Protein AF-A0A1J3D0E3-F1 (afdb_monomer_lite)

Radius of gyration: 17.97 Å; chains: 1; bounding box: 58×36×40 Å

Structure (mmCIF, N/CA/C/O backbone):
data_AF-A0A1J3D0E3-F1
#
_entry.id   AF-A0A1J3D0E3-F1
#
loop_
_atom_site.group_PDB
_atom_site.id
_atom_site.type_symbol
_atom_site.label_atom_id
_atom_site.label_alt_id
_atom_site.label_comp_id
_atom_site.label_asym_id
_atom_site.label_entity_id
_atom_site.label_seq_id
_atom_site.pdbx_PDB_ins_code
_atom_site.Cartn_x
_atom_site.Cartn_y
_atom_site.Cartn_z
_atom_site.occupancy
_atom_site.B_iso_or_equiv
_atom_site.auth_seq_id
_atom_site.auth_comp_id
_atom_site.auth_asym_id
_atom_site.auth_atom_id
_atom_site.pdbx_PDB_model_num
ATOM 1 N N . GLU A 1 1 ? -2.505 -22.227 15.678 1.00 35.72 1 GLU A N 1
ATOM 2 C CA . GLU A 1 1 ? -2.575 -21.698 14.301 1.00 35.72 1 GLU A CA 1
ATOM 3 C C . GLU A 1 1 ? -3.851 -20.877 14.168 1.00 35.72 1 GLU A C 1
ATOM 5 O O . GLU A 1 1 ? -4.915 -21.403 14.471 1.00 35.72 1 GLU A O 1
ATOM 10 N N . LYS A 1 2 ? -3.763 -19.582 13.836 1.00 34.25 2 LYS A N 1
ATOM 11 C CA . LYS A 1 2 ? -4.934 -18.753 13.504 1.00 34.25 2 LYS A CA 1
ATOM 12 C C . LYS A 1 2 ? -5.015 -18.671 11.979 1.00 34.25 2 LYS A C 1
ATOM 14 O O . LYS A 1 2 ? -4.052 -18.262 11.340 1.00 34.25 2 LYS A O 1
ATOM 19 N N . THR A 1 3 ? -6.129 -19.109 11.405 1.00 27.48 3 THR A N 1
ATOM 20 C CA . THR A 1 3 ? -6.368 -19.089 9.958 1.00 27.48 3 THR A CA 1
ATOM 21 C C . THR A 1 3 ? -6.736 -17.673 9.521 1.00 27.48 3 THR A C 1
ATOM 23 O O . THR A 1 3 ? -7.783 -17.162 9.913 1.00 27.48 3 THR A O 1
ATOM 26 N N . ILE A 1 4 ? -5.887 -17.043 8.709 1.00 39.91 4 ILE A N 1
ATOM 27 C CA . ILE A 1 4 ? -6.180 -15.749 8.082 1.00 39.91 4 ILE A CA 1
ATOM 28 C C . ILE A 1 4 ? -7.188 -15.991 6.952 1.00 39.91 4 ILE A C 1
ATOM 30 O O . ILE A 1 4 ? -6.937 -16.773 6.030 1.00 39.91 4 ILE A O 1
ATOM 34 N N . LYS A 1 5 ? -8.362 -15.355 7.032 1.00 38.00 5 LYS A N 1
ATOM 35 C CA . LYS A 1 5 ? -9.375 -15.408 5.971 1.00 38.00 5 LYS A CA 1
ATOM 36 C C . LYS A 1 5 ? -8.983 -14.423 4.869 1.00 38.00 5 LYS A C 1
ATOM 38 O O . LYS A 1 5 ? -9.276 -13.236 4.946 1.00 38.00 5 LYS A O 1
ATOM 43 N N . LEU A 1 6 ? -8.322 -14.928 3.831 1.00 36.59 6 LEU A N 1
ATOM 44 C CA . LEU A 1 6 ? -7.990 -14.153 2.638 1.00 36.59 6 LEU A CA 1
ATOM 45 C C . LEU A 1 6 ? -9.248 -13.987 1.768 1.00 36.59 6 LEU A C 1
ATOM 47 O O . LEU A 1 6 ? -9.615 -14.890 1.012 1.00 36.59 6 LEU A O 1
ATOM 51 N N . TYR A 1 7 ? -9.929 -12.844 1.852 1.00 37.34 7 TYR A N 1
ATOM 52 C CA . TYR A 1 7 ? -11.050 -12.556 0.955 1.00 37.34 7 TYR A CA 1
ATOM 53 C C . TYR A 1 7 ? -10.529 -12.113 -0.413 1.00 37.34 7 TYR A C 1
ATOM 55 O O . TYR A 1 7 ? -10.411 -10.930 -0.724 1.00 37.34 7 TYR A O 1
ATOM 63 N N . ARG A 1 8 ? -10.225 -13.092 -1.267 1.00 36.25 8 ARG A N 1
ATOM 64 C CA . ARG A 1 8 ? -10.067 -12.861 -2.704 1.00 36.25 8 ARG A CA 1
ATOM 65 C C . ARG A 1 8 ? -11.463 -12.694 -3.297 1.00 36.25 8 ARG A C 1
ATOM 67 O O . ARG A 1 8 ? -12.235 -13.651 -3.321 1.00 36.25 8 ARG A O 1
ATOM 74 N N . ALA A 1 9 ? -11.798 -11.497 -3.773 1.00 38.03 9 ALA A N 1
ATOM 75 C CA . ALA A 1 9 ? -13.039 -11.290 -4.508 1.00 38.03 9 ALA A CA 1
ATOM 76 C C . ALA A 1 9 ? -13.044 -12.206 -5.744 1.00 38.03 9 ALA A C 1
ATOM 78 O O . ALA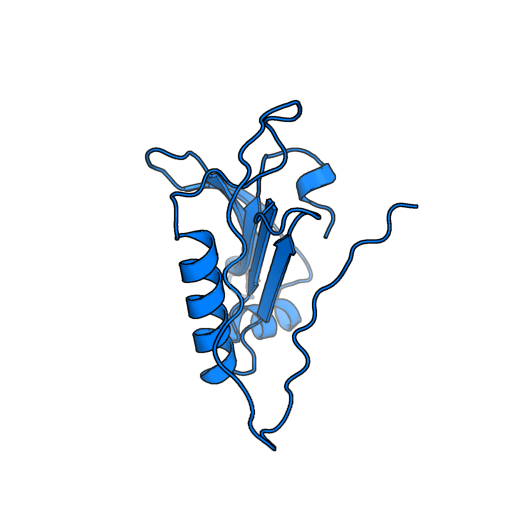 A 1 9 ? -12.211 -12.071 -6.643 1.00 38.03 9 ALA A O 1
ATOM 79 N N . ARG A 1 10 ? -13.952 -13.186 -5.767 1.00 30.98 10 ARG A N 1
ATOM 80 C CA . ARG A 1 10 ? -14.232 -13.980 -6.962 1.00 30.98 10 ARG A CA 1
ATOM 81 C C . ARG A 1 10 ? -15.038 -13.086 -7.897 1.00 30.98 10 ARG A C 1
ATOM 83 O O . ARG A 1 10 ? -16.149 -12.698 -7.555 1.00 30.98 10 ARG A O 1
ATOM 90 N N . VAL A 1 11 ? -14.471 -12.749 -9.052 1.00 38.09 11 VAL A N 1
ATOM 91 C CA . VAL A 1 11 ? -15.221 -12.122 -10.145 1.00 38.09 11 VAL A CA 1
ATOM 92 C C . VAL A 1 11 ? -16.284 -13.132 -10.580 1.00 38.09 11 VAL A C 1
ATOM 94 O O . VAL A 1 11 ? -15.949 -14.242 -10.996 1.00 38.09 11 VAL A O 1
ATOM 97 N N . ILE A 1 12 ? -17.554 -12.789 -10.382 1.00 42.34 12 ILE A N 1
ATOM 98 C CA . ILE A 1 12 ? -18.695 -13.553 -10.883 1.00 42.34 12 ILE A CA 1
ATOM 99 C C . ILE A 1 12 ? -19.184 -12.798 -12.115 1.00 42.34 12 ILE A C 1
ATOM 101 O O . ILE A 1 12 ? -19.578 -11.637 -12.006 1.00 42.34 12 ILE A O 1
ATOM 105 N N . ASP A 1 13 ? -19.107 -13.453 -13.274 1.00 32.25 13 ASP A N 1
ATOM 106 C CA . ASP A 1 13 ? -19.770 -12.992 -14.489 1.00 32.25 13 ASP A CA 1
ATOM 107 C C . ASP A 1 13 ? -21.282 -12.948 -14.261 1.00 32.25 13 ASP A C 1
ATOM 109 O O . ASP A 1 13 ? -21.883 -13.840 -13.660 1.00 32.25 13 ASP A O 1
ATOM 113 N N . THR A 1 14 ? -21.873 -11.861 -14.736 1.00 36.38 14 THR A N 1
ATOM 114 C CA . THR A 1 14 ? -23.290 -11.524 -14.640 1.00 36.38 14 THR A CA 1
ATOM 115 C C . THR A 1 14 ? -24.193 -12.593 -15.250 1.00 36.38 14 THR A C 1
ATOM 117 O O . THR A 1 14 ? -24.052 -12.921 -16.427 1.00 36.38 14 THR A O 1
ATOM 120 N N . GLY A 1 15 ? -25.187 -13.032 -14.477 1.00 38.97 15 GLY A N 1
ATOM 121 C CA . GLY A 1 15 ? -26.333 -13.798 -14.960 1.00 38.97 15 GLY A CA 1
ATOM 122 C C . GLY A 1 15 ? -27.399 -13.970 -13.875 1.00 38.97 15 GLY A C 1
ATOM 123 O O . GLY A 1 15 ? -27.227 -14.792 -12.985 1.00 38.97 15 GLY A O 1
ATOM 124 N N . ASP A 1 16 ? -28.479 -13.195 -14.011 1.00 34.47 16 ASP A N 1
ATOM 125 C CA . ASP A 1 16 ? -29.831 -13.369 -13.444 1.00 34.47 16 ASP A CA 1
ATOM 126 C C . ASP A 1 16 ? -30.170 -12.921 -11.995 1.00 34.47 16 ASP A C 1
ATOM 128 O O . ASP A 1 16 ? -29.907 -13.589 -11.005 1.00 34.47 16 ASP A O 1
ATOM 132 N N . ASN A 1 17 ? -30.787 -11.728 -11.945 1.00 43.50 17 ASN A N 1
ATOM 133 C CA . ASN A 1 17 ? -32.086 -11.299 -11.371 1.00 43.50 17 ASN A CA 1
ATOM 134 C C . ASN A 1 17 ? -32.673 -11.871 -10.044 1.00 43.50 17 ASN A C 1
ATOM 136 O O . ASN A 1 17 ? -32.660 -13.078 -9.832 1.00 43.50 17 ASN A O 1
ATOM 140 N N . VAL A 1 18 ? -33.388 -10.975 -9.311 1.00 35.72 18 VAL A N 1
ATOM 141 C CA . VAL A 1 18 ? -34.321 -11.148 -8.140 1.00 35.72 18 VAL A CA 1
ATOM 142 C C . VAL A 1 18 ? -33.642 -10.908 -6.762 1.00 35.72 18 VAL A C 1
ATOM 144 O O . VAL A 1 18 ? -32.609 -11.505 -6.500 1.00 35.72 18 VAL A O 1
ATOM 147 N N . ASP A 1 19 ? -34.062 -10.082 -5.783 1.00 32.19 19 ASP A N 1
ATOM 148 C CA . ASP A 1 19 ? -35.205 -9.187 -5.477 1.00 32.19 19 ASP A CA 1
ATOM 149 C C . ASP A 1 19 ? -34.744 -8.120 -4.432 1.00 32.19 19 ASP A C 1
ATOM 151 O O . ASP A 1 19 ? -33.834 -8.400 -3.644 1.00 32.19 19 ASP A O 1
ATOM 155 N N . PRO A 1 20 ? -35.362 -6.920 -4.328 1.00 41.09 20 PRO A N 1
ATOM 156 C CA . PRO A 1 20 ? -34.930 -5.862 -3.417 1.00 41.09 20 PRO A CA 1
ATOM 157 C C . PRO A 1 20 ? -35.833 -5.788 -2.178 1.00 41.09 20 PRO A C 1
ATOM 159 O O . PRO A 1 20 ? -36.857 -5.118 -2.228 1.00 41.09 20 PRO A O 1
ATOM 162 N N . ASN A 1 21 ? -35.485 -6.459 -1.074 1.00 34.38 21 ASN A N 1
ATOM 163 C CA . ASN A 1 21 ? -35.851 -6.052 0.298 1.00 34.38 21 ASN A CA 1
ATOM 164 C C . ASN A 1 21 ? -35.404 -7.086 1.345 1.00 34.38 21 ASN A C 1
ATOM 166 O O . ASN A 1 21 ? -36.085 -8.078 1.584 1.00 34.38 21 ASN A O 1
ATOM 170 N N . SER A 1 22 ? -34.349 -6.776 2.099 1.00 30.62 22 SER A N 1
ATOM 171 C CA . SER A 1 22 ? -34.279 -7.198 3.502 1.00 30.62 22 SER A CA 1
ATOM 172 C C . SER A 1 22 ? -33.528 -6.154 4.319 1.00 30.62 22 SER A C 1
ATOM 174 O O . SER A 1 22 ? -32.301 -6.119 4.390 1.00 30.62 22 SER A O 1
ATOM 176 N N . THR A 1 23 ? -34.293 -5.255 4.926 1.00 37.72 23 THR A N 1
ATOM 177 C CA . THR A 1 23 ? -33.824 -4.390 6.001 1.00 37.72 23 THR A CA 1
ATOM 178 C C . THR A 1 23 ? -33.567 -5.255 7.235 1.00 37.72 23 THR A C 1
ATOM 180 O O . THR A 1 23 ? -34.505 -5.839 7.768 1.00 37.72 23 THR A O 1
ATOM 183 N N . ALA A 1 24 ? -32.333 -5.299 7.734 1.00 30.45 24 ALA A N 1
ATOM 184 C CA . ALA A 1 24 ? -32.052 -5.749 9.095 1.00 30.45 24 ALA A CA 1
ATOM 185 C C . ALA A 1 24 ? -31.267 -4.654 9.822 1.00 30.45 24 ALA A C 1
ATOM 187 O O . ALA A 1 24 ? -30.156 -4.282 9.452 1.00 30.45 24 ALA A O 1
ATOM 188 N N . LYS A 1 25 ? -31.934 -4.071 10.818 1.00 33.34 25 LYS A N 1
ATOM 189 C CA . LYS A 1 25 ? -31.427 -3.040 11.718 1.00 33.34 25 LYS A CA 1
ATOM 190 C C . LYS A 1 25 ? -30.457 -3.638 12.743 1.00 33.34 25 LYS A C 1
ATOM 192 O O . LYS A 1 25 ? -30.717 -4.716 13.252 1.00 33.34 25 LYS A O 1
ATOM 197 N N . GLN A 1 26 ? -29.490 -2.796 13.123 1.00 33.66 26 GLN A N 1
ATOM 198 C CA . GLN A 1 26 ? -28.948 -2.577 14.476 1.00 33.66 26 GLN A CA 1
ATOM 199 C C . GLN A 1 26 ? -28.313 -3.760 15.221 1.00 33.66 26 GLN A C 1
ATOM 201 O O . GLN A 1 26 ? -28.995 -4.700 15.596 1.00 33.66 26 GLN A O 1
ATOM 206 N N . GLN A 1 27 ? -27.079 -3.554 15.692 1.00 26.67 27 GLN A N 1
ATOM 207 C CA . GLN A 1 27 ? -26.838 -3.196 17.099 1.00 26.67 27 GLN A CA 1
ATOM 208 C C . GLN A 1 27 ? -25.377 -2.767 17.306 1.00 26.67 27 GLN A C 1
ATOM 210 O O . GLN A 1 27 ? -24.444 -3.488 16.982 1.00 26.67 27 GLN A O 1
ATOM 215 N N . PHE A 1 28 ? -25.200 -1.559 17.847 1.00 40.69 28 PHE A N 1
ATOM 216 C CA . PHE A 1 28 ? -23.957 -1.127 18.478 1.00 40.69 28 PHE A CA 1
ATOM 217 C C . PHE A 1 28 ? -23.908 -1.737 19.878 1.00 40.69 28 PHE A C 1
ATOM 219 O O . PHE A 1 28 ? -24.791 -1.422 20.677 1.00 40.69 28 PHE A O 1
ATOM 226 N N . GLN A 1 29 ? -22.878 -2.522 20.196 1.00 33.00 29 GLN A N 1
ATOM 227 C CA . GLN A 1 29 ? -22.418 -2.719 21.573 1.00 33.00 29 GLN A CA 1
ATOM 228 C C . GLN A 1 29 ? -20.888 -2.800 21.607 1.00 33.00 29 GLN A C 1
ATOM 230 O O . GLN A 1 29 ? -20.273 -3.573 20.881 1.00 33.00 29 GLN A O 1
ATOM 235 N N . ASN A 1 30 ? -20.303 -1.937 22.440 1.00 42.00 30 ASN A N 1
ATOM 236 C CA . ASN A 1 30 ? -18.880 -1.852 22.749 1.00 42.00 30 ASN A CA 1
ATOM 237 C C . ASN A 1 30 ? -18.498 -2.900 23.800 1.00 42.00 30 ASN A C 1
ATOM 239 O O . ASN A 1 30 ? -19.111 -2.890 24.869 1.00 42.00 30 ASN A O 1
ATOM 243 N N . SER A 1 31 ? -17.405 -3.642 23.583 1.00 33.72 31 SER A N 1
ATOM 244 C CA . SER A 1 31 ? -16.530 -4.124 24.670 1.00 33.72 31 SER A CA 1
ATOM 245 C C . SER A 1 31 ? -15.248 -4.817 24.167 1.00 33.72 31 SER A C 1
ATOM 247 O O . SER A 1 31 ? -15.286 -5.951 23.712 1.00 33.72 31 SER A O 1
ATOM 249 N N . GLY A 1 32 ? -14.097 -4.155 24.372 1.00 34.38 32 GLY A N 1
ATOM 250 C CA . GLY A 1 32 ? -12.783 -4.797 24.567 1.00 34.38 32 GLY A CA 1
ATOM 251 C C . GLY A 1 32 ? -11.859 -4.937 23.347 1.00 34.38 32 GLY A C 1
ATOM 252 O O . GLY A 1 32 ? -11.936 -5.929 22.640 1.00 34.38 32 GLY A O 1
ATOM 253 N N . GLY A 1 33 ? -10.903 -4.005 23.184 1.00 38.66 33 GLY A N 1
ATOM 254 C CA . GLY A 1 33 ? -9.722 -4.177 22.314 1.00 38.66 33 GLY A CA 1
ATOM 255 C C . GLY A 1 33 ? -9.412 -2.994 21.388 1.00 38.66 33 GLY A C 1
ATOM 256 O O . GLY A 1 33 ? -9.504 -3.112 20.176 1.00 38.66 33 GLY A O 1
ATOM 257 N N . SER A 1 34 ? -9.039 -1.840 21.944 1.00 52.31 34 SER A N 1
ATOM 258 C CA . SER A 1 34 ? -8.858 -0.555 21.232 1.00 52.31 34 SER A CA 1
ATOM 259 C C . SER A 1 34 ? -7.696 -0.476 20.213 1.00 52.31 34 SER A C 1
ATOM 261 O O . SER A 1 34 ? -7.408 0.621 19.742 1.00 52.31 34 SER A O 1
ATOM 263 N N . ASN A 1 35 ? -7.017 -1.576 19.870 1.00 58.66 35 ASN A N 1
ATOM 264 C CA . ASN A 1 35 ? -5.748 -1.526 19.119 1.00 58.66 35 ASN A CA 1
ATOM 265 C C . ASN A 1 35 ? -5.748 -2.301 17.792 1.00 58.66 35 ASN A C 1
ATOM 267 O O . ASN A 1 35 ? -4.698 -2.394 17.167 1.00 58.66 35 ASN A O 1
ATOM 271 N N . ASP A 1 36 ? -6.883 -2.864 17.369 1.00 75.62 36 ASP A N 1
ATOM 272 C CA . ASP A 1 36 ? -6.917 -3.806 16.237 1.00 75.62 36 ASP A CA 1
ATOM 273 C C . ASP A 1 36 ? -7.587 -3.235 14.974 1.00 75.62 36 ASP A C 1
ATOM 275 O O . ASP A 1 36 ? -7.788 -3.956 14.006 1.00 75.62 36 ASP A O 1
ATOM 279 N N . LEU A 1 37 ? -7.957 -1.946 14.958 1.00 86.12 37 LEU A N 1
ATOM 280 C CA . LEU A 1 37 ? -8.679 -1.305 13.849 1.00 86.12 37 LEU A CA 1
ATOM 281 C C . LEU A 1 37 ? -7.953 -0.067 13.322 1.00 86.12 37 LEU A C 1
ATOM 283 O O . LEU A 1 37 ? -7.422 0.718 14.107 1.00 86.12 37 LEU A O 1
ATOM 287 N N . LEU A 1 38 ? -8.040 0.188 12.010 1.00 88.31 38 LEU A N 1
ATOM 288 C CA . LEU A 1 38 ? -7.650 1.493 11.479 1.00 88.31 38 LEU A CA 1
ATOM 289 C C . LEU A 1 38 ? -8.579 2.576 12.022 1.00 88.31 38 LEU A C 1
ATOM 291 O O . LEU A 1 38 ? -9.805 2.490 11.904 1.00 88.31 38 LEU A O 1
ATOM 295 N N . ASN A 1 39 ? -7.981 3.645 12.539 1.00 87.94 39 ASN A N 1
ATOM 296 C CA . ASN A 1 39 ? -8.698 4.827 12.994 1.00 87.94 39 ASN A CA 1
ATOM 297 C C . ASN A 1 39 ? -9.229 5.638 11.796 1.00 87.94 39 ASN A C 1
ATOM 299 O O . ASN A 1 39 ? -8.663 6.646 11.394 1.00 87.94 39 ASN A O 1
ATOM 303 N N . LEU A 1 40 ? -10.302 5.165 11.170 1.00 86.88 40 LEU A N 1
ATOM 304 C CA . LEU A 1 40 ? -10.887 5.743 9.960 1.00 86.88 40 LEU A CA 1
ATOM 305 C C . LEU A 1 40 ? -12.203 6.462 10.256 1.00 86.88 40 LEU A C 1
ATOM 307 O O . LEU A 1 40 ? -12.962 6.079 11.150 1.00 86.88 40 LEU A O 1
ATOM 311 N N . ARG A 1 41 ? -12.539 7.487 9.463 1.00 87.69 41 ARG A N 1
ATOM 312 C CA . ARG A 1 41 ? -13.868 8.106 9.544 1.00 87.69 41 ARG A CA 1
ATOM 313 C C . ARG A 1 41 ? -14.904 7.167 8.948 1.00 87.69 41 ARG A C 1
ATOM 315 O O . ARG A 1 41 ? -14.623 6.304 8.114 1.00 87.69 41 ARG A O 1
ATOM 322 N N . ARG A 1 42 ? -16.161 7.387 9.334 1.00 87.75 42 ARG A N 1
ATOM 323 C CA . ARG A 1 42 ? -17.297 6.679 8.744 1.00 87.75 42 ARG A CA 1
ATOM 324 C C . ARG A 1 42 ? -17.292 6.855 7.221 1.00 87.75 42 ARG A C 1
ATOM 326 O O . ARG A 1 42 ? -17.474 7.966 6.734 1.00 87.75 42 ARG A O 1
ATOM 333 N N . GLY A 1 43 ? -17.157 5.741 6.505 1.00 90.62 43 GLY A N 1
ATOM 334 C CA . GLY A 1 43 ? -17.154 5.690 5.042 1.00 90.62 43 GLY A CA 1
ATOM 335 C C . GLY A 1 43 ? -15.764 5.615 4.405 1.00 90.62 43 GLY A C 1
ATOM 336 O O . GLY A 1 43 ? -15.682 5.216 3.246 1.00 90.62 43 GLY A O 1
ATOM 337 N N . ASP A 1 44 ? -14.685 5.906 5.138 1.00 91.06 44 ASP A N 1
ATOM 338 C CA . ASP A 1 44 ? -13.328 5.896 4.574 1.00 91.06 44 ASP A CA 1
ATOM 339 C C . ASP A 1 44 ? -12.896 4.482 4.160 1.00 91.06 44 ASP A C 1
ATOM 341 O O . ASP A 1 44 ? -12.313 4.312 3.094 1.00 91.06 44 ASP A O 1
ATOM 345 N N . SER A 1 45 ? -13.241 3.446 4.935 1.00 92.19 45 SER A N 1
ATOM 346 C CA . SER A 1 45 ? -12.942 2.050 4.572 1.00 92.19 45 SER A CA 1
ATOM 347 C C . SER A 1 45 ? -13.583 1.649 3.237 1.00 92.19 45 SER A C 1
ATOM 349 O O . SER A 1 45 ? -12.925 1.064 2.377 1.00 92.19 45 SER A O 1
ATOM 351 N N . ALA A 1 46 ? -14.845 2.031 3.022 1.00 94.25 46 ALA A N 1
ATOM 352 C CA . ALA A 1 46 ? -15.547 1.816 1.760 1.00 94.25 46 ALA A CA 1
ATOM 353 C C . ALA A 1 46 ? -14.942 2.653 0.620 1.00 94.25 46 ALA A C 1
ATOM 355 O O . ALA A 1 46 ? -14.835 2.173 -0.507 1.00 94.25 46 ALA A O 1
ATOM 356 N N . ALA A 1 47 ? -14.515 3.888 0.900 1.00 95.88 47 ALA A N 1
ATOM 357 C CA . ALA A 1 47 ? -13.843 4.736 -0.079 1.00 95.88 47 ALA A CA 1
ATOM 358 C C . ALA A 1 47 ? -12.494 4.144 -0.524 1.00 95.88 47 ALA A C 1
ATOM 360 O O . ALA A 1 47 ? -12.221 4.114 -1.725 1.00 95.88 47 ALA A O 1
ATOM 361 N N . ILE A 1 48 ? -11.693 3.621 0.413 1.00 94.88 48 ILE A N 1
ATOM 362 C CA . ILE A 1 48 ? -10.428 2.922 0.133 1.00 94.88 48 ILE A CA 1
ATOM 363 C C . ILE A 1 48 ? -10.689 1.689 -0.735 1.00 94.88 48 ILE A C 1
ATOM 365 O O . ILE A 1 48 ? -10.065 1.542 -1.785 1.00 94.88 48 ILE A O 1
ATOM 369 N N . TYR A 1 49 ? -11.647 0.843 -0.344 1.00 95.19 49 TYR A N 1
ATOM 370 C CA . TYR A 1 49 ? -12.015 -0.345 -1.114 1.00 95.19 49 TYR A CA 1
ATOM 371 C C . TYR A 1 49 ? -12.420 0.011 -2.552 1.00 95.19 49 TYR A C 1
ATOM 373 O O . TYR A 1 49 ? -11.850 -0.510 -3.509 1.00 95.19 49 TYR A O 1
ATOM 381 N N . ASN A 1 50 ? -13.338 0.967 -2.718 1.00 97.06 50 ASN A N 1
ATOM 382 C CA . ASN A 1 50 ? -13.799 1.406 -4.037 1.00 97.06 50 ASN A CA 1
ATOM 383 C C . ASN A 1 50 ? -12.660 1.991 -4.885 1.00 97.06 50 ASN A C 1
ATOM 385 O O . ASN A 1 50 ? -12.590 1.743 -6.092 1.00 97.06 50 ASN A O 1
ATOM 389 N N . TYR A 1 51 ? -11.757 2.758 -4.267 1.00 97.06 51 TYR A N 1
ATOM 390 C CA . TYR A 1 51 ? -10.573 3.287 -4.936 1.00 97.06 51 TYR A CA 1
ATOM 391 C C . TYR A 1 51 ? -9.668 2.156 -5.439 1.00 97.06 51 TYR A C 1
ATOM 393 O O . TYR A 1 51 ? -9.272 2.173 -6.604 1.00 97.06 51 TYR A O 1
ATOM 401 N N . PHE A 1 52 ? -9.394 1.149 -4.611 1.00 96.25 52 PHE A N 1
ATOM 402 C CA . PHE A 1 52 ? -8.555 0.010 -4.982 1.00 96.25 52 PHE A CA 1
ATOM 403 C C . PHE A 1 52 ? -9.179 -0.895 -6.036 1.00 96.25 52 PHE A C 1
ATOM 405 O O . PHE A 1 52 ? -8.486 -1.263 -6.984 1.00 96.25 52 PHE A O 1
ATOM 412 N N . CYS A 1 53 ? -10.483 -1.169 -5.960 1.00 95.69 53 CYS A N 1
ATOM 413 C CA . CYS A 1 53 ? -11.186 -1.863 -7.036 1.00 95.69 53 CYS A CA 1
ATOM 414 C C . CYS A 1 53 ? -11.049 -1.102 -8.357 1.00 95.69 53 CYS A C 1
ATOM 416 O O . CYS A 1 53 ? -10.700 -1.691 -9.377 1.00 95.69 53 CYS A O 1
ATOM 418 N N . ARG A 1 54 ? -11.243 0.224 -8.345 1.00 97.31 54 ARG A N 1
ATOM 419 C CA . ARG A 1 54 ? -11.065 1.050 -9.545 1.00 97.31 54 ARG A CA 1
ATOM 420 C C . ARG A 1 54 ? -9.630 0.999 -10.072 1.00 97.31 54 ARG A C 1
ATOM 422 O O . ARG A 1 54 ? -9.450 0.870 -11.277 1.00 97.31 54 ARG A O 1
ATOM 429 N N . MET A 1 55 ? -8.631 1.087 -9.194 1.00 96.56 55 MET A N 1
ATOM 430 C CA . MET A 1 55 ? -7.218 1.008 -9.577 1.00 96.56 55 MET A CA 1
ATOM 431 C C . MET A 1 55 ? -6.861 -0.345 -10.193 1.00 96.56 55 MET A C 1
ATOM 433 O O . MET A 1 55 ? -6.139 -0.386 -11.184 1.00 96.56 55 MET A O 1
ATOM 437 N N . GLN A 1 56 ? -7.391 -1.442 -9.654 1.00 95.06 56 GLN A N 1
ATOM 438 C CA . GLN A 1 56 ? -7.157 -2.776 -10.201 1.00 95.06 56 GLN A CA 1
ATOM 439 C C . GLN A 1 56 ? -7.876 -2.997 -11.540 1.00 95.06 56 GLN A C 1
ATOM 441 O O . GLN A 1 56 ? -7.330 -3.653 -12.424 1.00 95.06 56 GLN A O 1
ATOM 446 N N . LEU A 1 57 ? -9.068 -2.417 -11.723 1.00 95.25 57 LEU A N 1
ATOM 447 C CA . LEU A 1 57 ? -9.798 -2.471 -12.994 1.00 95.25 57 LEU A CA 1
ATOM 448 C C . LEU A 1 57 ? -9.071 -1.720 -14.117 1.00 95.25 57 LEU A C 1
ATOM 450 O O . LEU A 1 57 ? -9.032 -2.201 -15.246 1.00 95.25 57 LEU A O 1
ATOM 454 N N . THR A 1 58 ? -8.500 -0.545 -13.831 1.00 96.38 58 THR A N 1
ATOM 455 C CA . THR A 1 58 ? -7.777 0.252 -14.839 1.00 96.38 58 THR A CA 1
ATOM 456 C C . THR A 1 58 ? -6.334 -0.199 -15.033 1.00 96.38 58 THR A C 1
ATOM 458 O O . THR A 1 58 ? -5.760 0.014 -16.100 1.00 96.38 58 THR A O 1
ATOM 461 N N . ASN A 1 59 ? -5.741 -0.824 -14.019 1.00 94.88 59 ASN A N 1
ATOM 462 C CA . ASN A 1 59 ? -4.385 -1.336 -14.053 1.00 94.88 59 ASN A CA 1
ATOM 463 C C . ASN A 1 59 ? -4.345 -2.732 -13.409 1.00 94.88 59 ASN A C 1
ATOM 465 O O . ASN A 1 59 ? -4.158 -2.836 -12.197 1.00 94.88 59 ASN A O 1
ATOM 469 N N . PRO A 1 60 ? -4.454 -3.816 -14.202 1.00 91.31 60 PRO A N 1
ATOM 470 C CA . PRO A 1 60 ? -4.465 -5.189 -13.685 1.00 91.31 60 PRO A CA 1
ATOM 471 C C . PRO A 1 60 ? -3.212 -5.582 -12.890 1.00 91.31 60 PRO A C 1
ATOM 473 O O . PRO A 1 60 ? -3.229 -6.556 -12.140 1.00 91.31 60 PRO A O 1
ATOM 476 N N . ASN A 1 61 ? -2.115 -4.836 -13.051 1.00 94.06 61 ASN A N 1
ATOM 477 C CA . ASN A 1 61 ? -0.895 -5.041 -12.284 1.00 94.06 61 ASN A CA 1
ATOM 478 C C . ASN A 1 61 ? -0.905 -4.308 -10.937 1.00 94.06 61 ASN A C 1
ATOM 480 O O . ASN A 1 61 ? -0.042 -4.601 -10.120 1.00 94.06 61 ASN A O 1
ATOM 484 N N . PHE A 1 62 ? -1.862 -3.426 -10.650 1.00 95.94 62 PHE A N 1
ATOM 485 C CA . PHE A 1 62 ? -2.072 -2.919 -9.295 1.00 95.94 62 PHE A CA 1
ATOM 486 C C . PHE A 1 62 ? -2.477 -4.069 -8.361 1.00 95.94 62 PHE A C 1
ATOM 488 O O . PHE A 1 62 ? -3.333 -4.894 -8.690 1.00 95.94 62 PHE A O 1
ATOM 495 N N . PHE A 1 63 ? -1.856 -4.126 -7.188 1.00 95.12 63 PHE A N 1
ATOM 496 C CA . PHE A 1 63 ? -2.134 -5.123 -6.165 1.00 95.12 63 PHE A CA 1
ATOM 497 C C . PHE A 1 63 ? -2.552 -4.442 -4.869 1.00 95.12 63 PHE A C 1
ATOM 499 O O . PHE A 1 63 ? -1.968 -3.435 -4.474 1.00 95.12 63 PHE A O 1
ATOM 506 N N . TYR A 1 64 ? -3.522 -5.032 -4.181 1.00 95.94 64 TYR A N 1
ATOM 507 C CA . TYR A 1 64 ? -3.876 -4.641 -2.829 1.00 95.94 64 TYR A CA 1
ATOM 508 C C . TYR A 1 64 ? -4.363 -5.842 -2.021 1.00 95.94 64 TYR A C 1
ATOM 510 O O . TYR A 1 64 ? -4.843 -6.832 -2.577 1.00 95.94 64 TYR A O 1
ATOM 518 N N . LEU A 1 65 ? -4.253 -5.722 -0.704 1.00 94.50 65 LEU A N 1
ATOM 519 C CA . LEU A 1 65 ? -4.740 -6.664 0.289 1.00 94.50 65 LEU A CA 1
ATOM 520 C C . LEU A 1 65 ? -5.424 -5.872 1.406 1.00 94.50 65 LEU A C 1
ATOM 522 O O . LEU A 1 65 ? -4.889 -4.864 1.862 1.00 94.50 65 LEU A O 1
ATOM 526 N N . MET A 1 66 ? -6.604 -6.308 1.836 1.00 93.00 66 MET A N 1
ATOM 527 C CA . MET A 1 66 ? -7.334 -5.696 2.948 1.00 93.00 66 MET A CA 1
ATOM 528 C C . MET A 1 66 ? -7.609 -6.766 3.998 1.00 93.00 66 MET A C 1
ATOM 530 O O . MET A 1 66 ? -8.249 -7.771 3.689 1.00 93.00 66 MET A O 1
ATOM 534 N N . ASP A 1 67 ? -7.127 -6.540 5.216 1.00 91.44 67 ASP A N 1
ATOM 535 C CA . ASP A 1 67 ? -7.421 -7.370 6.380 1.00 91.44 67 ASP A CA 1
ATOM 536 C C . ASP A 1 67 ? -8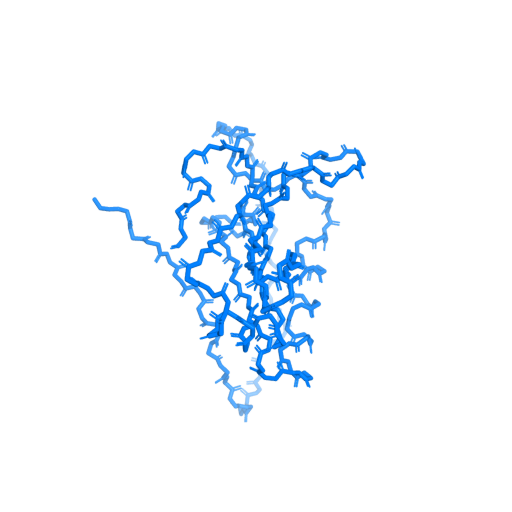.626 -6.784 7.117 1.00 91.44 67 ASP A C 1
ATOM 538 O O . ASP A 1 67 ? -8.600 -5.646 7.594 1.00 91.44 67 ASP A O 1
ATOM 542 N N . VAL A 1 68 ? -9.696 -7.569 7.182 1.00 89.31 68 VAL A N 1
ATOM 543 C CA . VAL A 1 68 ? -10.938 -7.221 7.870 1.00 89.31 68 VAL A CA 1
ATOM 544 C C . VAL A 1 68 ? -11.188 -8.214 8.997 1.00 89.31 68 VAL A C 1
ATOM 546 O O . VAL A 1 68 ? -10.957 -9.414 8.837 1.00 89.31 68 VAL A O 1
ATOM 549 N N . ASN A 1 69 ? -11.663 -7.721 10.139 1.00 87.00 69 ASN A N 1
ATOM 550 C CA . ASN A 1 69 ? -12.064 -8.584 11.249 1.00 87.00 69 ASN A CA 1
ATOM 551 C C . ASN A 1 69 ? -13.391 -9.3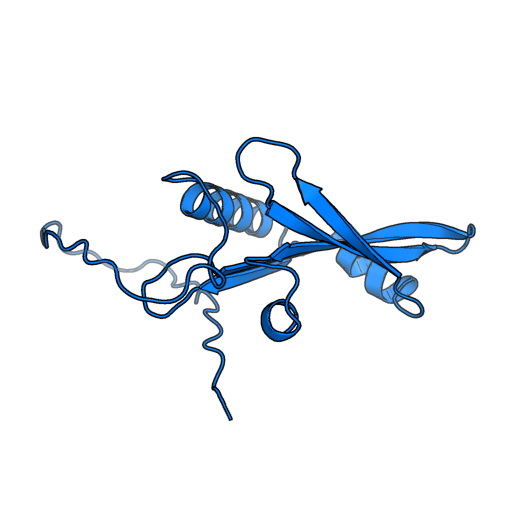12 10.951 1.00 87.00 69 ASN A C 1
ATOM 553 O O . ASN A 1 69 ? -14.013 -9.118 9.901 1.00 87.00 69 ASN A O 1
ATOM 557 N N . ASP A 1 70 ? -13.831 -10.164 11.879 1.00 86.19 70 ASP A N 1
ATOM 558 C CA . ASP A 1 70 ? -15.075 -10.929 11.726 1.00 86.19 70 ASP A CA 1
ATOM 559 C C . ASP A 1 70 ? -16.325 -10.020 11.708 1.00 86.19 70 ASP A C 1
ATOM 561 O O . ASP A 1 70 ? -17.365 -10.403 11.172 1.00 86.19 70 ASP A O 1
ATOM 565 N N . GLU A 1 71 ? -16.207 -8.786 12.203 1.00 86.94 71 GLU A N 1
ATOM 566 C CA . GLU A 1 71 ? -17.228 -7.735 12.173 1.00 86.94 71 GLU A CA 1
ATOM 567 C C . GLU A 1 71 ? -17.220 -6.904 10.871 1.00 86.94 71 GLU A C 1
ATOM 569 O O . GLU A 1 71 ? -18.028 -5.985 10.711 1.00 86.94 71 GLU A O 1
ATOM 574 N N . GLY A 1 72 ? -16.322 -7.203 9.923 1.00 85.06 72 GLY A N 1
ATOM 575 C CA . GLY A 1 72 ? -16.206 -6.504 8.637 1.00 85.06 72 GLY A CA 1
ATOM 576 C C . GLY A 1 72 ? -15.541 -5.123 8.718 1.00 85.06 72 GLY A C 1
ATOM 577 O O . GLY A 1 72 ? -15.674 -4.307 7.803 1.00 85.06 72 GLY A O 1
ATOM 578 N N . GLN A 1 73 ? -14.839 -4.834 9.809 1.00 87.44 73 GLN A N 1
ATOM 579 C CA . GLN A 1 73 ? -14.094 -3.600 10.029 1.00 87.44 73 GLN A CA 1
ATOM 580 C C . GLN A 1 73 ? -12.655 -3.749 9.531 1.00 87.44 73 GLN A C 1
ATOM 582 O O . GLN A 1 73 ? -12.023 -4.788 9.707 1.00 87.44 73 GLN A O 1
ATOM 587 N N . LEU A 1 74 ? -12.134 -2.693 8.904 1.00 90.69 74 LEU A N 1
ATOM 588 C CA . LEU A 1 74 ? -10.800 -2.695 8.310 1.00 90.69 74 LEU A CA 1
ATOM 589 C C . LEU A 1 74 ? -9.726 -2.561 9.395 1.00 90.69 74 LEU A C 1
ATOM 591 O O . LEU A 1 74 ? -9.649 -1.531 10.069 1.00 90.69 74 LEU A O 1
ATOM 595 N N . ARG A 1 75 ? -8.896 -3.595 9.527 1.00 90.94 75 ARG A N 1
ATOM 596 C CA . ARG A 1 75 ? -7.769 -3.635 10.462 1.00 90.94 75 ARG A CA 1
ATOM 597 C C . ARG A 1 75 ? -6.508 -3.102 9.840 1.00 90.94 75 ARG A C 1
ATOM 599 O O . ARG A 1 75 ? -5.849 -2.247 10.407 1.00 90.94 75 ARG A O 1
ATOM 606 N N . ASN A 1 76 ? -6.189 -3.590 8.654 1.00 91.75 76 ASN A N 1
ATOM 607 C CA . ASN A 1 76 ? -4.967 -3.220 7.985 1.00 91.75 76 ASN A CA 1
ATOM 608 C C . ASN A 1 76 ? -5.197 -3.243 6.467 1.00 91.75 76 ASN A C 1
ATOM 610 O O . ASN A 1 76 ? -6.055 -3.966 5.951 1.00 91.75 76 ASN A O 1
ATOM 614 N N . VAL A 1 77 ? -4.442 -2.444 5.722 1.00 94.00 77 VAL A N 1
ATOM 615 C CA . VAL A 1 77 ? -4.489 -2.458 4.258 1.00 94.00 77 VAL A CA 1
ATOM 616 C C . VAL A 1 77 ? -3.097 -2.328 3.664 1.00 94.00 77 VAL A C 1
ATOM 618 O O . VAL A 1 77 ? -2.321 -1.499 4.110 1.00 94.00 77 VAL A O 1
ATOM 621 N N . PHE A 1 78 ? -2.790 -3.109 2.636 1.00 94.81 78 PHE A N 1
ATOM 622 C CA . PHE A 1 78 ? -1.529 -3.069 1.904 1.00 94.81 78 PHE A CA 1
ATOM 623 C C . PHE A 1 78 ? -1.794 -2.880 0.415 1.00 94.81 78 PHE A C 1
ATOM 625 O O . PHE A 1 78 ? -2.776 -3.400 -0.116 1.00 94.81 78 PHE A O 1
ATOM 632 N N . TRP A 1 79 ? -0.921 -2.159 -0.280 1.00 96.44 79 TRP A N 1
ATOM 633 C CA . TRP A 1 79 ? -0.995 -2.019 -1.727 1.00 96.44 79 TRP A CA 1
ATOM 634 C C . TRP A 1 79 ? 0.375 -1.825 -2.370 1.00 96.44 79 TRP A C 1
ATOM 636 O O . TRP A 1 79 ? 1.332 -1.349 -1.762 1.00 96.44 79 TRP A O 1
ATOM 646 N N . SER A 1 80 ? 0.452 -2.188 -3.644 1.00 96.69 80 SER A N 1
ATOM 647 C CA . SER A 1 80 ? 1.606 -1.969 -4.506 1.00 96.69 80 SER A CA 1
ATOM 648 C C . SER A 1 80 ? 1.101 -1.609 -5.895 1.00 96.69 80 SER A C 1
ATOM 650 O O . SER A 1 80 ? 0.247 -2.303 -6.459 1.00 96.69 80 SER A O 1
ATOM 652 N N . ASP A 1 81 ? 1.591 -0.500 -6.442 1.00 95.38 81 ASP A N 1
ATOM 653 C CA . ASP A 1 81 ? 1.251 -0.133 -7.808 1.00 95.38 81 ASP A CA 1
ATOM 654 C C . ASP A 1 81 ? 1.949 -1.058 -8.824 1.00 95.38 81 ASP A C 1
ATOM 656 O O . ASP A 1 81 ? 2.859 -1.826 -8.502 1.00 95.38 81 ASP A O 1
ATOM 660 N N . ALA A 1 82 ? 1.505 -1.015 -10.078 1.00 94.44 82 ALA A N 1
ATOM 661 C CA . ALA A 1 82 ? 2.062 -1.878 -11.113 1.00 94.44 82 ALA A CA 1
ATOM 662 C C . ALA A 1 82 ? 3.569 -1.683 -11.329 1.00 94.44 82 ALA A C 1
ATOM 664 O O . ALA A 1 82 ? 4.288 -2.655 -11.560 1.00 94.44 82 ALA A O 1
ATOM 665 N N . PHE A 1 83 ? 4.042 -0.438 -11.271 1.00 93.62 83 PHE A N 1
ATOM 666 C CA . PHE A 1 83 ? 5.445 -0.114 -11.492 1.00 93.62 83 PHE A CA 1
ATOM 667 C C . PHE A 1 83 ? 6.305 -0.562 -10.311 1.00 93.62 83 PHE A C 1
ATOM 669 O O . PHE A 1 83 ? 7.378 -1.127 -10.508 1.00 93.62 83 PHE A O 1
ATOM 676 N N . SER A 1 84 ? 5.819 -0.374 -9.092 1.00 95.12 84 SER A N 1
ATOM 677 C CA . SER A 1 84 ? 6.408 -0.826 -7.845 1.00 95.12 84 SER A CA 1
ATOM 678 C C . SER A 1 84 ? 6.537 -2.347 -7.795 1.00 95.12 84 SER A C 1
ATOM 680 O O . SER A 1 84 ? 7.585 -2.853 -7.401 1.00 95.12 84 SER A O 1
ATOM 682 N N . ARG A 1 85 ? 5.546 -3.101 -8.289 1.00 93.62 85 ARG A N 1
ATOM 683 C CA . ARG A 1 85 ? 5.661 -4.567 -8.400 1.00 93.62 85 ARG A CA 1
ATOM 684 C C . ARG A 1 85 ? 6.735 -5.006 -9.384 1.00 93.62 85 ARG A C 1
ATOM 686 O O . ARG A 1 85 ? 7.465 -5.951 -9.102 1.00 93.62 85 ARG A O 1
ATOM 693 N N . VAL A 1 86 ? 6.846 -4.325 -10.523 1.00 94.38 86 VAL A N 1
ATOM 694 C CA . VAL A 1 86 ? 7.923 -4.585 -11.488 1.00 94.38 86 VAL A CA 1
ATOM 695 C C . VAL A 1 8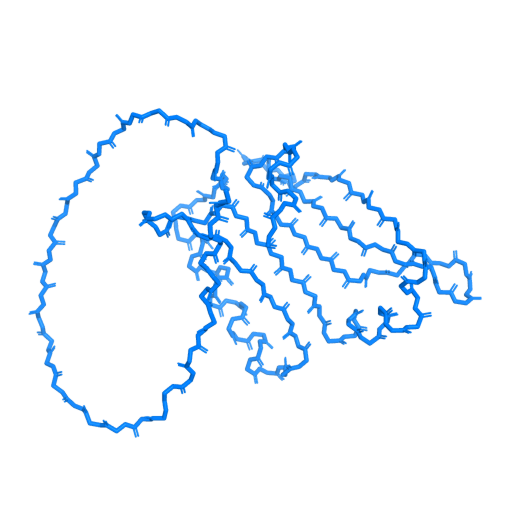6 ? 9.270 -4.211 -10.868 1.00 94.38 86 VAL A C 1
ATOM 697 O O . VAL A 1 86 ? 10.195 -5.014 -10.889 1.00 94.38 86 VAL A O 1
ATOM 700 N N . SER A 1 87 ? 9.361 -3.047 -10.230 1.00 93.94 87 SER A N 1
ATOM 701 C CA . SER A 1 87 ? 10.547 -2.580 -9.505 1.00 93.94 87 SER A CA 1
ATOM 702 C C . SER A 1 87 ? 10.992 -3.565 -8.426 1.00 93.94 87 SER A C 1
ATOM 704 O O . SER A 1 87 ? 12.184 -3.803 -8.291 1.00 93.94 87 SER A O 1
ATOM 706 N N . CYS A 1 88 ? 10.059 -4.208 -7.722 1.00 92.25 88 CYS A N 1
ATOM 707 C CA . CYS A 1 88 ? 10.365 -5.209 -6.700 1.00 92.25 88 CYS A CA 1
ATOM 708 C C . CYS A 1 88 ? 11.121 -6.418 -7.280 1.00 92.25 88 CYS A C 1
ATOM 710 O O . CYS A 1 88 ? 12.014 -6.954 -6.633 1.00 92.25 88 CYS A O 1
ATOM 712 N N . SER A 1 89 ? 10.853 -6.799 -8.536 1.00 92.19 89 SER A N 1
ATOM 713 C CA . SER A 1 89 ? 11.610 -7.872 -9.204 1.00 92.19 89 SER A CA 1
ATOM 714 C C . SER A 1 89 ? 13.062 -7.508 -9.537 1.00 92.19 89 SER A C 1
ATOM 716 O O . SER A 1 89 ? 13.882 -8.407 -9.701 1.00 92.19 89 SER A O 1
ATOM 718 N N . TYR A 1 90 ? 13.386 -6.213 -9.613 1.00 92.69 90 TYR A N 1
ATOM 719 C CA . TYR A 1 90 ? 14.736 -5.724 -9.917 1.00 92.69 90 TYR A CA 1
ATOM 720 C C . TYR A 1 90 ? 15.495 -5.223 -8.684 1.00 92.69 90 TYR A C 1
ATOM 722 O O . TYR A 1 90 ? 16.717 -5.300 -8.664 1.00 92.69 90 TYR A O 1
ATOM 730 N N . PHE A 1 91 ? 14.782 -4.678 -7.695 1.00 92.00 91 PHE A N 1
ATOM 731 C CA . PHE A 1 91 ? 15.336 -3.918 -6.566 1.00 92.00 91 PHE A CA 1
ATOM 732 C C . PHE A 1 91 ? 14.843 -4.430 -5.201 1.00 92.00 91 PHE A C 1
ATOM 734 O O . PHE A 1 91 ? 14.882 -3.697 -4.216 1.00 92.00 91 PHE A O 1
ATOM 741 N N . GLY A 1 92 ? 14.280 -5.642 -5.152 1.00 88.81 92 GLY A N 1
ATOM 742 C CA . GLY A 1 92 ? 13.762 -6.276 -3.933 1.00 88.81 92 GLY A CA 1
ATOM 743 C C . GLY A 1 92 ? 14.781 -7.146 -3.191 1.00 88.81 92 GLY A C 1
ATOM 744 O O . GLY A 1 92 ? 14.404 -7.870 -2.276 1.00 88.81 92 GLY A O 1
ATOM 745 N N . ASP A 1 93 ? 16.051 -7.114 -3.595 1.00 89.38 93 ASP A N 1
ATOM 746 C CA . ASP A 1 93 ? 17.167 -7.805 -2.942 1.00 89.38 93 ASP A CA 1
ATOM 747 C C . ASP A 1 93 ? 17.510 -7.193 -1.576 1.00 89.38 93 ASP A C 1
ATOM 749 O O . ASP A 1 93 ? 17.845 -7.916 -0.637 1.00 89.38 93 ASP A O 1
ATOM 753 N N . VAL A 1 94 ? 17.364 -5.872 -1.446 1.00 88.62 94 VAL A N 1
ATOM 754 C CA . VAL A 1 94 ? 17.446 -5.143 -0.176 1.00 88.62 94 VAL A CA 1
ATOM 755 C C . VAL A 1 94 ? 16.211 -4.264 -0.031 1.00 88.62 94 VAL A C 1
ATOM 757 O O . VAL A 1 94 ? 15.956 -3.400 -0.867 1.00 88.62 94 VAL A O 1
ATOM 760 N N . ILE A 1 95 ? 15.459 -4.465 1.053 1.00 91.38 95 ILE A N 1
ATOM 761 C CA . ILE A 1 95 ? 14.242 -3.705 1.352 1.00 91.38 95 ILE A CA 1
ATOM 762 C C . ILE A 1 95 ? 14.436 -2.923 2.650 1.00 91.38 95 ILE A C 1
ATOM 764 O O . ILE A 1 95 ? 14.773 -3.486 3.690 1.00 91.38 95 ILE A O 1
ATOM 768 N N . PHE A 1 96 ? 14.181 -1.623 2.574 1.00 92.12 96 PHE A N 1
ATOM 769 C CA . PHE A 1 96 ? 14.079 -0.701 3.693 1.00 92.12 96 PHE A CA 1
ATOM 770 C C . PHE A 1 96 ? 12.607 -0.541 4.057 1.00 92.12 96 PHE A C 1
ATOM 772 O O . PHE A 1 96 ? 11.760 -0.378 3.175 1.00 92.12 96 PHE A O 1
ATOM 779 N N . ILE A 1 97 ? 12.316 -0.618 5.351 1.00 91.75 97 ILE A N 1
ATOM 780 C CA . ILE A 1 97 ? 10.973 -0.439 5.890 1.00 91.75 97 ILE A CA 1
ATOM 781 C C . ILE A 1 97 ? 10.984 0.853 6.689 1.00 91.75 97 ILE A C 1
ATOM 783 O O . ILE A 1 97 ? 11.704 0.942 7.683 1.00 91.75 97 ILE A O 1
ATOM 787 N N . ASP A 1 98 ? 10.175 1.817 6.263 1.00 90.25 98 ASP A N 1
ATOM 788 C CA . ASP A 1 98 ? 10.003 3.070 6.984 1.00 90.25 98 ASP A CA 1
ATOM 789 C C . ASP A 1 98 ? 8.588 3.133 7.554 1.00 90.25 98 ASP A C 1
ATOM 791 O O . ASP A 1 98 ? 7.597 2.982 6.834 1.00 90.25 98 ASP A O 1
ATOM 795 N N . ASN A 1 99 ? 8.502 3.397 8.855 1.00 87.31 99 ASN A N 1
ATOM 796 C CA . ASN A 1 99 ? 7.241 3.661 9.529 1.00 87.31 99 ASN A CA 1
ATOM 797 C C . ASN A 1 99 ? 7.084 5.161 9.715 1.00 87.31 99 ASN A C 1
ATOM 799 O O . ASN A 1 99 ? 7.946 5.849 10.263 1.00 87.31 99 ASN A O 1
ATOM 803 N N . THR A 1 100 ? 5.964 5.670 9.233 1.00 87.81 100 THR A N 1
ATOM 804 C CA . THR A 1 100 ? 5.562 7.063 9.378 1.00 87.81 100 THR A CA 1
ATOM 805 C C . THR A 1 100 ? 4.096 7.105 9.777 1.00 87.81 100 THR A C 1
ATOM 807 O O . THR A 1 100 ? 3.447 6.074 9.923 1.00 87.81 100 THR A O 1
ATOM 810 N N . TYR A 1 101 ? 3.549 8.301 9.945 1.00 83.38 101 TYR A N 1
ATOM 811 C CA . TYR A 1 101 ? 2.139 8.481 10.248 1.00 83.38 101 TYR A CA 1
ATOM 812 C C . TYR A 1 101 ? 1.513 9.369 9.186 1.00 83.38 101 TYR A C 1
ATOM 814 O O . TYR A 1 101 ? 2.082 10.395 8.798 1.00 83.38 101 TYR A O 1
ATOM 822 N N . ILE A 1 102 ? 0.307 9.013 8.743 1.00 81.31 102 ILE A N 1
ATOM 823 C CA . ILE A 1 102 ? -0.524 9.958 8.005 1.00 81.31 102 ILE A CA 1
ATOM 824 C C . ILE A 1 102 ? -0.951 11.044 8.992 1.00 81.31 102 ILE A C 1
ATOM 826 O O . ILE A 1 102 ? -1.834 10.849 9.829 1.00 81.31 102 ILE A O 1
ATOM 830 N N . SER A 1 103 ? -0.280 12.191 8.883 1.00 66.94 103 SER A N 1
ATOM 831 C CA . SER A 1 103 ? -0.551 13.393 9.667 1.00 66.94 103 SER A CA 1
ATOM 832 C C . SER A 1 103 ? -2.000 13.848 9.480 1.00 66.94 103 SER A C 1
ATOM 834 O O . SER A 1 103 ? -2.497 13.986 8.360 1.00 66.94 103 SER A O 1
ATOM 836 N N . GLY A 1 104 ? -2.699 14.066 10.594 1.00 66.88 104 GLY A N 1
ATOM 837 C CA . GLY A 1 104 ? -4.105 14.448 10.614 1.00 66.88 104 GLY A CA 1
ATOM 838 C C . GLY A 1 104 ? -4.763 14.119 11.951 1.00 66.88 104 GLY A C 1
ATOM 839 O O . GLY A 1 104 ? -4.095 13.844 12.938 1.00 66.88 104 GLY A O 1
ATOM 840 N N . LYS A 1 105 ? -6.099 14.121 11.992 1.00 63.41 105 LYS A N 1
ATOM 841 C CA . LYS A 1 105 ? -6.866 13.843 13.224 1.00 63.41 105 LYS A CA 1
ATOM 842 C C . LYS A 1 105 ? -6.804 12.388 13.706 1.00 63.41 105 LYS A C 1
ATOM 844 O O . LYS A 1 105 ? -7.329 12.104 14.775 1.00 63.41 105 LYS A O 1
ATOM 849 N N . PHE A 1 106 ? -6.253 11.487 12.900 1.00 66.75 106 PHE A N 1
ATOM 850 C CA . PHE A 1 106 ? -6.430 10.050 13.077 1.00 66.75 106 PHE A CA 1
ATOM 851 C C . PHE A 1 106 ? -5.129 9.275 13.296 1.00 66.75 106 PHE A C 1
ATOM 853 O O . PHE A 1 106 ? -5.231 8.089 13.583 1.00 66.75 106 PHE A O 1
ATOM 860 N N . GLU A 1 107 ? -3.965 9.936 13.174 1.00 79.75 107 GLU A N 1
ATOM 861 C CA . GLU A 1 107 ? -2.614 9.358 13.329 1.00 79.75 107 GLU A CA 1
ATOM 862 C C . GLU A 1 107 ? -2.546 7.883 12.913 1.00 79.75 107 GLU A C 1
ATOM 864 O O . GLU A 1 107 ? -2.370 6.991 13.735 1.00 79.75 107 GLU A O 1
ATOM 869 N N . ILE A 1 108 ? -2.745 7.624 11.619 1.00 88.62 108 ILE A N 1
ATOM 870 C CA . ILE A 1 108 ? -2.755 6.258 11.088 1.00 88.62 108 ILE A CA 1
ATOM 871 C C . ILE A 1 108 ? -1.317 5.877 10.715 1.00 88.62 108 ILE A C 1
ATOM 873 O O . ILE A 1 108 ? -0.742 6.566 9.861 1.00 88.62 108 ILE A O 1
ATOM 877 N N . PRO A 1 109 ? -0.744 4.804 11.293 1.00 90.50 109 PRO A N 1
ATOM 878 C CA . PRO A 1 109 ? 0.556 4.296 10.884 1.00 90.50 109 PRO A CA 1
ATOM 879 C C . PRO A 1 109 ? 0.565 3.937 9.397 1.00 90.50 109 PRO A C 1
ATOM 881 O O . PRO A 1 109 ? -0.286 3.188 8.912 1.00 90.50 109 PRO A O 1
ATOM 884 N N . LEU A 1 110 ? 1.546 4.478 8.685 1.00 91.94 110 LEU A N 1
ATOM 885 C CA . LEU A 1 110 ? 1.868 4.184 7.299 1.00 91.94 110 LEU A CA 1
ATOM 886 C C . LEU A 1 110 ? 3.236 3.514 7.265 1.00 91.94 110 LEU A C 1
ATOM 888 O O . LEU A 1 110 ? 4.251 4.152 7.547 1.00 91.94 110 LEU A O 1
ATOM 892 N N . VAL A 1 111 ? 3.252 2.252 6.858 1.00 93.06 111 VAL A N 1
ATOM 893 C CA . VAL A 1 111 ? 4.481 1.536 6.528 1.00 93.06 111 VAL A CA 1
ATOM 894 C C . VAL A 1 111 ? 4.755 1.672 5.034 1.00 93.06 111 VAL A C 1
ATOM 896 O O . VAL A 1 111 ? 3.854 1.492 4.210 1.00 93.06 111 VAL A O 1
ATOM 899 N N . THR A 1 112 ? 5.993 1.981 4.665 1.00 94.56 112 THR A N 1
ATOM 900 C CA . THR A 1 112 ? 6.461 1.934 3.278 1.00 94.56 112 THR A CA 1
ATOM 901 C C . THR A 1 112 ? 7.590 0.924 3.142 1.00 94.56 112 THR A C 1
ATOM 903 O O . THR A 1 112 ? 8.407 0.746 4.041 1.00 94.56 112 THR A O 1
ATOM 906 N N . PHE A 1 113 ? 7.623 0.249 1.999 1.00 94.06 113 PHE A N 1
ATOM 907 C CA . PHE A 1 113 ? 8.678 -0.686 1.637 1.00 94.06 113 PHE A CA 1
ATOM 908 C C . PHE A 1 113 ? 9.405 -0.108 0.436 1.00 94.06 113 PHE A C 1
ATOM 910 O O . PHE A 1 113 ? 8.798 0.104 -0.617 1.00 94.06 113 PHE A O 1
ATOM 917 N N . SER A 1 114 ? 10.697 0.150 0.588 1.00 95.38 114 SER A N 1
ATOM 918 C CA . SER A 1 114 ? 11.525 0.772 -0.439 1.00 95.38 114 SER A CA 1
ATOM 919 C C . SER A 1 114 ? 12.722 -0.107 -0.772 1.00 95.38 114 SER A C 1
ATOM 921 O O . SER A 1 114 ? 13.415 -0.583 0.117 1.00 95.38 114 SER A O 1
ATOM 923 N N . GLY A 1 115 ? 12.981 -0.301 -2.059 1.00 94.88 115 GLY A N 1
ATOM 924 C CA . GLY A 1 115 ? 14.215 -0.895 -2.564 1.00 94.88 115 GLY A CA 1
ATOM 925 C C . GLY A 1 115 ? 15.234 0.175 -2.937 1.00 94.88 115 GLY A C 1
ATOM 926 O O . GLY A 1 115 ? 14.961 1.376 -2.836 1.00 94.88 115 GLY A O 1
ATOM 927 N N . VAL A 1 116 ? 16.392 -0.244 -3.442 1.00 94.31 116 VAL A N 1
ATOM 928 C CA . VAL A 1 116 ? 17.419 0.664 -3.975 1.00 94.31 116 VAL A CA 1
ATOM 929 C C . VAL A 1 116 ? 17.676 0.332 -5.435 1.00 94.31 116 VAL A C 1
ATOM 931 O O . VAL A 1 116 ? 18.010 -0.793 -5.783 1.00 94.31 116 VAL A O 1
ATOM 934 N N . ASN A 1 117 ? 17.514 1.321 -6.312 1.00 92.81 117 ASN A N 1
ATOM 935 C CA . ASN A 1 117 ? 17.790 1.119 -7.730 1.00 92.81 117 ASN A CA 1
ATOM 936 C C . ASN A 1 117 ? 19.294 1.179 -8.046 1.00 92.81 117 ASN A C 1
ATOM 938 O O . ASN A 1 117 ? 20.120 1.545 -7.212 1.00 92.81 117 ASN A O 1
ATOM 942 N N . HIS A 1 118 ? 19.653 0.895 -9.299 1.00 91.31 118 HIS A N 1
ATOM 943 C CA . HIS A 1 118 ? 21.041 0.889 -9.787 1.00 91.31 118 HIS A CA 1
ATOM 944 C C . HIS A 1 118 ? 21.786 2.236 -9.667 1.00 91.31 118 HIS A C 1
ATOM 946 O O . HIS A 1 118 ? 22.997 2.288 -9.865 1.00 91.31 118 HIS A O 1
ATOM 952 N N . HIS A 1 119 ? 21.090 3.327 -9.341 1.00 94.00 119 HIS A N 1
ATOM 953 C CA . HIS A 1 119 ? 21.692 4.628 -9.047 1.00 94.00 119 HIS A CA 1
ATOM 954 C C . HIS A 1 119 ? 21.866 4.890 -7.544 1.00 94.00 119 HIS A C 1
ATOM 956 O O . HIS A 1 119 ? 22.180 6.017 -7.162 1.00 94.00 119 HIS A O 1
ATOM 962 N N . GLY A 1 120 ? 21.613 3.899 -6.686 1.00 91.38 120 GLY A N 1
ATOM 963 C CA . GLY A 1 120 ? 21.654 4.071 -5.236 1.00 91.38 120 GLY A CA 1
ATOM 964 C C . GLY A 1 120 ? 20.486 4.894 -4.684 1.00 91.38 120 GLY A C 1
ATOM 965 O O . GLY A 1 120 ? 20.590 5.427 -3.583 1.00 91.38 120 GLY A O 1
ATOM 966 N N . LYS A 1 121 ? 19.387 5.052 -5.438 1.00 93.06 121 LYS A N 1
ATOM 967 C CA . LYS A 1 121 ? 18.222 5.845 -5.013 1.00 93.06 121 LYS A CA 1
ATOM 968 C C . LYS A 1 121 ? 17.101 4.946 -4.502 1.00 93.06 121 LYS A C 1
ATOM 970 O O . LYS A 1 121 ? 16.783 3.935 -5.133 1.00 93.06 121 LYS A O 1
ATOM 975 N N . ALA A 1 122 ? 16.465 5.370 -3.411 1.00 93.06 122 ALA A N 1
ATOM 976 C CA . ALA A 1 122 ? 15.281 4.714 -2.869 1.00 93.06 122 ALA A CA 1
ATOM 977 C C . ALA A 1 122 ? 14.156 4.663 -3.917 1.00 93.06 122 ALA A C 1
ATOM 979 O O . ALA A 1 122 ? 13.885 5.650 -4.604 1.00 93.06 122 ALA A O 1
ATOM 980 N N . THR A 1 123 ? 13.522 3.501 -4.053 1.00 94.00 123 THR A N 1
ATOM 981 C CA . THR A 1 123 ? 12.409 3.249 -4.975 1.00 94.00 123 THR A CA 1
ATOM 982 C C . THR A 1 123 ? 11.277 2.584 -4.206 1.00 94.00 123 THR A C 1
ATOM 984 O O . THR A 1 123 ? 11.469 1.505 -3.656 1.00 94.00 123 THR A O 1
ATOM 987 N N . LEU A 1 124 ? 10.101 3.211 -4.177 1.00 95.06 124 LEU A N 1
ATOM 988 C CA . LEU A 1 124 ? 8.939 2.689 -3.460 1.00 95.06 124 LEU A CA 1
ATOM 989 C C . LEU A 1 124 ? 8.418 1.400 -4.117 1.00 95.06 124 LEU A C 1
ATOM 991 O O . LEU A 1 124 ? 8.109 1.380 -5.311 1.00 95.06 124 LEU A O 1
ATOM 995 N N . LEU A 1 125 ? 8.295 0.336 -3.328 1.00 95.25 125 LEU A N 1
ATOM 996 C CA . LEU A 1 125 ? 7.848 -0.994 -3.755 1.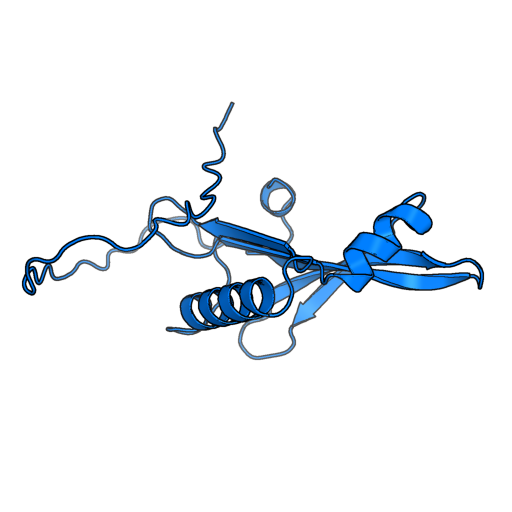00 95.25 125 LEU A CA 1
ATOM 997 C C . LEU A 1 125 ? 6.437 -1.324 -3.261 1.00 95.25 125 LEU A C 1
ATOM 999 O O . LEU A 1 125 ? 5.701 -2.056 -3.924 1.00 95.25 125 LEU A O 1
ATOM 1003 N N . SER A 1 126 ? 6.037 -0.795 -2.112 1.00 95.56 126 SER A N 1
ATOM 1004 C CA . SER A 1 126 ? 4.679 -0.942 -1.592 1.00 95.56 126 SER A CA 1
ATOM 1005 C C . SER A 1 126 ? 4.454 -0.066 -0.369 1.00 95.56 126 SER A C 1
ATOM 1007 O O . SER A 1 126 ? 5.394 0.485 0.206 1.00 95.56 126 SER A O 1
ATOM 1009 N N . CYS A 1 127 ? 3.192 0.030 0.040 1.00 95.12 127 CYS A N 1
ATOM 1010 C CA . CYS A 1 127 ? 2.775 0.718 1.251 1.00 95.12 127 CYS A CA 1
ATOM 1011 C C . CYS A 1 127 ? 1.708 -0.087 1.993 1.00 95.12 127 CYS A C 1
ATOM 1013 O O . CYS A 1 127 ? 1.012 -0.910 1.395 1.00 95.12 127 CYS A O 1
ATOM 1015 N N . GLY A 1 128 ? 1.517 0.215 3.273 1.00 94.06 128 GLY A N 1
ATOM 1016 C CA . GLY A 1 128 ? 0.373 -0.258 4.035 1.00 94.06 128 GLY A CA 1
ATOM 1017 C C . GLY A 1 128 ? -0.057 0.700 5.140 1.00 94.06 128 GLY A C 1
ATOM 1018 O O . GLY A 1 128 ? 0.759 1.444 5.671 1.00 94.06 128 GLY A O 1
ATOM 1019 N N . LEU A 1 129 ? -1.345 0.683 5.478 1.00 93.44 129 LEU A N 1
ATOM 1020 C CA . LEU A 1 129 ? -1.879 1.303 6.688 1.00 93.44 129 LEU A CA 1
ATOM 1021 C C . LEU A 1 129 ? -2.122 0.217 7.728 1.00 93.44 129 LEU A C 1
ATOM 1023 O O . LEU A 1 129 ? -2.730 -0.808 7.403 1.00 93.44 129 LEU A O 1
ATOM 1027 N N . LEU A 1 130 ? -1.686 0.468 8.960 1.00 90.81 130 LEU A N 1
ATOM 1028 C CA . LEU A 1 130 ? -1.778 -0.487 10.065 1.00 90.81 130 LEU A CA 1
ATOM 1029 C C . LEU A 1 130 ? -2.722 0.018 11.154 1.00 90.81 130 LEU A C 1
ATOM 1031 O O . LEU A 1 130 ? -2.711 1.208 11.463 1.00 90.81 130 LEU A O 1
ATOM 1035 N N . ALA A 1 131 ? -3.483 -0.878 11.783 1.00 88.06 131 ALA A N 1
ATOM 1036 C CA . ALA A 1 131 ? -4.248 -0.582 12.998 1.00 88.06 131 ALA A CA 1
ATOM 1037 C C . ALA A 1 131 ? -3.351 -0.075 14.141 1.00 88.06 131 ALA A C 1
ATOM 1039 O O . ALA A 1 131 ? -3.771 0.743 14.957 1.00 88.06 131 ALA A O 1
ATOM 1040 N N . GLY A 1 132 ? -2.101 -0.539 14.176 1.00 82.25 132 GLY A N 1
ATOM 1041 C CA . GLY A 1 132 ? -1.085 -0.121 15.135 1.00 82.25 132 GLY A CA 1
ATOM 1042 C C . GLY A 1 132 ? 0.294 -0.675 14.782 1.00 82.25 132 GLY A C 1
ATOM 1043 O O . GLY A 1 132 ? 0.411 -1.580 13.961 1.00 82.25 132 GLY A O 1
ATOM 1044 N N . GLU A 1 133 ? 1.349 -0.173 15.422 1.00 72.56 133 GLU A N 1
ATOM 1045 C CA . GLU A 1 133 ? 2.738 -0.627 15.219 1.00 72.56 133 GLU A CA 1
ATOM 1046 C C . GLU A 1 133 ? 3.093 -1.872 16.060 1.00 72.56 133 GLU A C 1
ATOM 1048 O O . GLU A 1 133 ? 4.193 -1.995 16.597 1.00 72.56 133 GLU A O 1
ATOM 1053 N N . THR A 1 134 ? 2.154 -2.805 16.222 1.00 77.38 134 THR A N 1
ATOM 1054 C CA . THR A 1 134 ? 2.416 -4.086 16.891 1.00 77.38 134 THR A CA 1
ATOM 1055 C C . THR A 1 134 ? 2.960 -5.097 15.885 1.00 77.38 134 THR A C 1
ATOM 1057 O O . THR A 1 134 ? 2.693 -4.995 14.691 1.00 77.38 134 THR A O 1
ATOM 1060 N N . LEU A 1 135 ? 3.698 -6.107 16.358 1.00 74.38 135 LEU A N 1
ATOM 1061 C CA . LEU A 1 135 ? 4.186 -7.193 15.497 1.00 74.38 135 LEU A CA 1
ATOM 1062 C C . LEU A 1 135 ? 3.036 -7.898 14.758 1.00 74.38 135 LEU A C 1
ATOM 1064 O O . LEU A 1 135 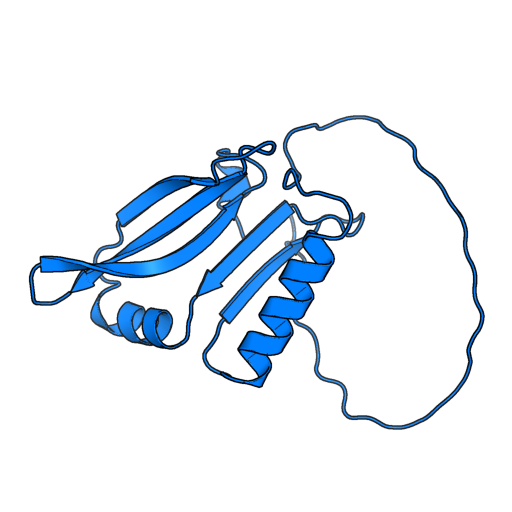? 3.189 -8.274 13.601 1.00 74.38 135 LEU A O 1
ATOM 1068 N N . GLU A 1 136 ? 1.881 -8.043 15.411 1.00 74.50 136 GLU A N 1
ATOM 1069 C CA . GLU A 1 136 ? 0.689 -8.680 14.843 1.00 74.50 136 GLU A CA 1
ATOM 1070 C C . GLU A 1 136 ? 0.172 -7.944 13.600 1.00 74.50 136 GLU A C 1
ATOM 1072 O O . GLU A 1 136 ? -0.219 -8.600 12.640 1.00 74.50 136 GLU A O 1
ATOM 1077 N N . SER A 1 137 ? 0.280 -6.612 13.551 1.00 73.00 137 SER A N 1
ATOM 1078 C CA . SER A 1 137 ? -0.098 -5.813 12.377 1.00 73.00 137 SER A CA 1
ATOM 1079 C C . SER A 1 137 ? 0.789 -6.040 11.152 1.00 73.00 137 SER A C 1
ATOM 1081 O O . SER A 1 137 ? 0.431 -5.617 10.059 1.00 73.00 137 SER A O 1
ATOM 1083 N N . TYR A 1 138 ? 1.956 -6.677 11.307 1.00 70.62 138 TYR A N 1
ATOM 1084 C CA . TYR A 1 138 ? 2.836 -7.055 10.194 1.00 70.62 138 TYR A CA 1
ATOM 1085 C C . TYR A 1 138 ? 2.601 -8.492 9.712 1.00 70.62 138 TYR A C 1
ATOM 1087 O O . TYR A 1 138 ? 3.291 -8.945 8.797 1.00 70.62 138 TYR A O 1
ATOM 1095 N N . HIS A 1 139 ? 1.637 -9.209 10.295 1.00 72.19 139 HIS A N 1
ATOM 1096 C CA . HIS A 1 139 ? 1.222 -10.532 9.844 1.00 72.19 139 HIS A CA 1
ATOM 1097 C C . HIS A 1 139 ? -0.050 -10.428 8.996 1.00 72.19 139 HIS A C 1
ATOM 1099 O O . HIS A 1 139 ? -1.096 -10.003 9.480 1.00 72.19 139 HIS A O 1
ATOM 1105 N N . TRP A 1 140 ? 0.055 -10.849 7.734 1.00 66.62 140 TRP A N 1
ATOM 1106 C CA . TRP A 1 140 ? -0.973 -10.701 6.703 1.00 66.62 140 TRP A CA 1
ATOM 1107 C C . TRP A 1 140 ? -1.119 -11.966 5.867 1.00 66.62 140 TRP A C 1
ATOM 1109 O O . TRP A 1 140 ? -0.089 -12.650 5.662 1.00 66.62 140 TRP A O 1
#

Secondary structure (DSSP, 8-state):
-----------PPP-----------------S-TTSS----TTHHHHHHHHHHHHHHH-TT-EEEEEE-TTS-EEEEEEE-HHHHHHHHHH-SS-EEEEEEE-STT-EEEEEEEEE-TTS-EEEEEEEE-S-SSGGGG--

pLDDT: mean 76.27, std 23.97, range [26.67, 97.31]

InterPro domains:
  IPR018289 MULE transposase domain [PF10551] (94-140)
  IPR031052 FHY3/FAR1 family [PTHR31669] (17-140)

Sequence (140 aa):
EKTIKLYRARVIDTGDNVDPNSTAKQQFQNSGGSNDLLNLRRGDSAAIYNYFCRMQLTNPNFFYLMDVNDEGQLRNVFWSDAFSRVSCSYFGDVIFIDNTYISGKFEIPLVTFSGVNHHGKATLLSCGLLAGETLESYHW

Foldseek 3Di:
DDDQPFPDDDDDPDDDDDDDDDDDDDDDDDDDDQQQAQQDDVCVVVVVVVVQVVLCVVPVLKDKGFRADPVRGTAKIKIFHNVLQVVCVQFVPDWDWDWDFPDDPRRWIKIWIWGADPVRDTDTNMMMTHSDPDPVRVPD

Organism: Noccaea caerulescens (NCBI:txid107243)